Protein AF-A0A0K8U3N9-F1 (afdb_monomer)

Foldseek 3Di:
DPCVVVVVVVVVVVVVVVVVPPPPLPPQDWQLADLLLPDSHDTDDSVNSVVVVVVLVVCCPVPVPLNVLVVLLSVLLVLLVVLVLVLQCVVVVHDRCVVVDRPPPVVVVRVLVVVFSLSVLSVDPDSSSSSVNSSVRSNVSSVCSNVVPPD

Organism: Bactrocera latifrons (NCBI:txid174628)

Solvent-accessible surface area (backbone atoms only — not comparable to full-atom values): 8592 Å² total; per-residue (Å²): 132,80,60,66,65,57,55,51,50,52,49,52,52,49,52,48,53,62,62,62,52,71,73,72,79,70,72,70,73,61,49,41,53,26,98,77,29,82,45,70,83,44,57,56,52,69,68,60,40,52,55,50,50,52,62,43,59,70,27,52,84,81,38,48,68,63,32,50,47,52,52,50,26,49,51,24,46,45,50,24,50,54,28,50,50,51,48,49,17,62,76,68,73,45,62,78,64,47,91,78,53,74,80,80,52,62,68,61,52,49,53,55,56,66,76,42,78,57,42,66,27,60,70,48,90,45,69,68,64,22,42,52,42,44,27,53,48,25,46,50,47,22,51,52,49,67,60,52,82,81,116

Nearest PDB structures (foldseek):
  6yxx-assembly1_EP  TM=3.790E-01  e=6.709E+00  Trypanosoma brucei brucei

Secondary structure (DSSP, 8-state):
--SHHHHHHHHHHHHHHHHHS-------SPP-S-TTSS-SSSPPPHHHHHHHHHHHHHTTTT-HHHHHHHHHHHHHHHHHHHHHHHHHHHHHTPPTT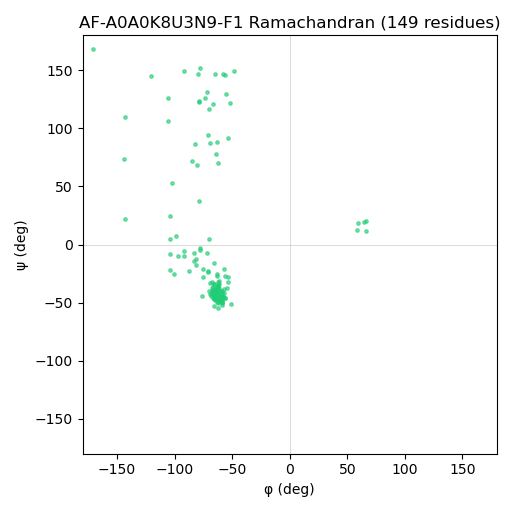GGG-----HHHHHHHHHHTT-HHHHT-SSHHHHHHHHHHHHHHHHHHHHTGGG-

pLDDT: mean 71.86, std 15.54, range [34.16, 94.38]

Mean predicted aligned error: 12.14 Å

Radius of gyration: 18.98 Å; Cα contacts (8 Å, |Δi|>4): 127; chains: 1; bounding box: 53×37×47 Å

Structure (mmCIF, N/CA/C/O backbone):
data_AF-A0A0K8U3N9-F1
#
_entry.id   AF-A0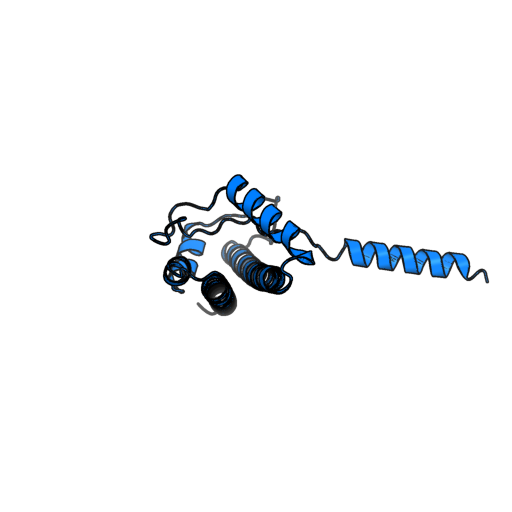A0K8U3N9-F1
#
loop_
_atom_site.group_PDB
_atom_site.id
_atom_site.type_symbol
_atom_site.label_atom_id
_atom_si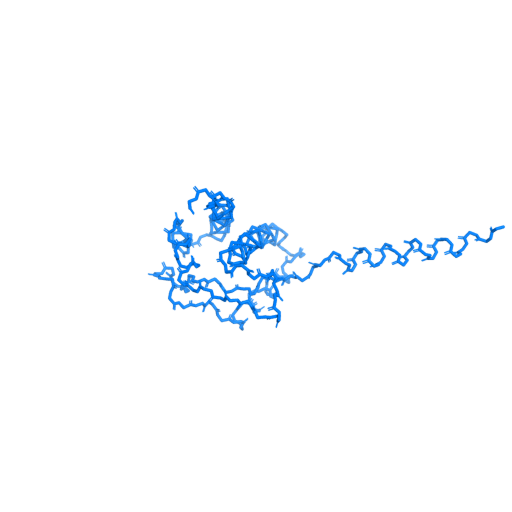te.label_alt_id
_atom_site.label_comp_id
_atom_site.label_asym_id
_atom_site.label_entity_id
_atom_site.label_seq_id
_atom_site.pdbx_PDB_ins_code
_atom_site.Cartn_x
_atom_site.Cartn_y
_atom_site.Cartn_z
_atom_site.occupancy
_atom_site.B_iso_or_equiv
_atom_site.auth_seq_id
_atom_site.auth_comp_id
_atom_site.auth_asym_id
_atom_site.auth_atom_id
_atom_site.pdbx_PDB_model_num
ATOM 1 N N . MET A 1 1 ? 38.014 -21.773 30.095 1.00 53.53 1 MET A N 1
ATOM 2 C CA . MET A 1 1 ? 36.655 -21.364 29.674 1.00 53.53 1 MET A CA 1
ATOM 3 C C . MET A 1 1 ? 36.577 -21.521 28.165 1.00 53.53 1 MET A C 1
ATOM 5 O O . MET A 1 1 ? 37.288 -20.810 27.467 1.00 53.53 1 MET A O 1
ATOM 9 N N . ASN A 1 2 ? 35.818 -22.497 27.661 1.00 45.53 2 ASN A N 1
ATOM 10 C CA . ASN A 1 2 ? 35.686 -22.699 26.217 1.00 45.53 2 ASN A CA 1
ATOM 11 C C . ASN A 1 2 ? 34.876 -21.537 25.633 1.00 45.53 2 ASN A C 1
ATOM 13 O O . ASN A 1 2 ? 33.722 -21.345 25.997 1.00 45.53 2 ASN A O 1
ATOM 17 N N . ILE A 1 3 ? 35.501 -20.748 24.758 1.00 63.31 3 ILE A N 1
ATOM 18 C CA . ILE A 1 3 ? 34.895 -19.577 24.095 1.00 63.31 3 ILE A CA 1
ATOM 19 C C . ILE A 1 3 ? 33.923 -20.015 22.981 1.00 63.31 3 ILE A C 1
ATOM 21 O O . ILE A 1 3 ? 33.001 -19.289 22.622 1.00 63.31 3 ILE A O 1
ATOM 25 N N . PHE A 1 4 ? 34.077 -21.248 22.492 1.00 61.84 4 PHE A N 1
ATOM 26 C CA . PHE A 1 4 ? 33.243 -21.869 21.462 1.00 61.84 4 PHE A CA 1
ATOM 27 C C . PHE A 1 4 ? 31.724 -21.813 21.716 1.00 61.84 4 PHE A C 1
ATOM 29 O O . PHE A 1 4 ? 31.012 -21.346 20.828 1.00 61.84 4 PHE A O 1
ATOM 36 N N . PRO A 1 5 ? 31.191 -22.217 22.890 1.00 70.69 5 PRO A N 1
ATOM 37 C CA . PRO A 1 5 ? 29.758 -22.117 23.164 1.00 70.69 5 PRO A CA 1
ATOM 38 C C . PRO A 1 5 ? 29.248 -20.673 23.131 1.00 70.69 5 PRO A C 1
ATOM 40 O O . PRO A 1 5 ? 28.141 -20.436 22.665 1.00 70.69 5 PRO A O 1
ATOM 43 N N . VAL A 1 6 ? 30.057 -19.695 23.552 1.00 69.06 6 VAL A N 1
ATOM 44 C CA . VAL A 1 6 ? 29.658 -18.277 23.568 1.00 69.06 6 VAL A CA 1
ATOM 45 C C . VAL A 1 6 ? 29.531 -17.728 22.147 1.00 69.06 6 VAL A C 1
ATOM 47 O O . VAL A 1 6 ? 28.556 -17.052 21.832 1.00 69.06 6 VAL A O 1
ATOM 50 N N . VAL A 1 7 ? 30.472 -18.067 21.263 1.00 71.00 7 VAL A N 1
ATOM 51 C CA . VAL A 1 7 ? 30.417 -17.667 19.847 1.00 71.00 7 VAL A CA 1
ATOM 52 C C . VAL A 1 7 ? 29.228 -18.316 19.137 1.00 71.00 7 VAL A C 1
ATOM 54 O O . VAL A 1 7 ? 28.555 -17.657 18.347 1.00 71.00 7 VAL A O 1
ATOM 57 N N . LEU A 1 8 ? 28.924 -19.577 19.456 1.00 68.56 8 LEU A N 1
ATOM 58 C CA . LEU A 1 8 ? 27.793 -20.297 18.870 1.00 68.56 8 LEU A CA 1
ATOM 59 C C . LEU A 1 8 ? 26.451 -19.696 19.313 1.00 68.56 8 LEU A C 1
ATOM 61 O O . LEU A 1 8 ? 25.566 -19.501 18.485 1.00 68.56 8 LEU A O 1
ATOM 65 N N . ILE A 1 9 ? 26.330 -19.313 20.589 1.00 71.56 9 ILE A N 1
ATOM 66 C CA . ILE A 1 9 ? 25.152 -18.607 21.113 1.00 71.56 9 ILE A CA 1
ATOM 67 C C . ILE A 1 9 ? 25.002 -17.237 20.445 1.00 71.56 9 ILE A C 1
ATOM 69 O O . ILE A 1 9 ? 23.906 -16.894 20.018 1.00 71.56 9 ILE A O 1
ATOM 73 N N . LEU A 1 10 ? 26.084 -16.469 20.278 1.00 67.00 10 LEU A N 1
ATOM 74 C CA . LEU A 1 10 ? 26.032 -15.173 19.589 1.00 67.00 10 LEU A CA 1
ATOM 75 C C . LEU A 1 10 ? 25.611 -15.308 18.118 1.00 67.00 10 LEU A C 1
ATOM 77 O O . LEU A 1 10 ? 24.882 -14.454 17.613 1.00 67.00 10 LEU A O 1
ATOM 81 N N . PHE A 1 11 ? 26.018 -16.387 17.442 1.00 63.62 11 PHE A N 1
ATOM 82 C CA . PHE A 1 11 ? 25.566 -16.698 16.086 1.00 63.62 11 PHE A CA 1
ATOM 83 C C . PHE A 1 11 ? 24.089 -17.085 16.042 1.00 63.62 11 PHE A C 1
ATOM 85 O O . PHE A 1 11 ? 23.372 -16.574 15.190 1.00 63.62 11 PHE A O 1
ATOM 92 N N . VAL A 1 12 ? 23.614 -17.922 16.968 1.00 65.88 12 VAL A N 1
ATOM 93 C CA . VAL A 1 12 ? 22.193 -18.298 17.063 1.00 65.88 12 VAL A CA 1
ATOM 94 C C . VAL A 1 12 ? 21.328 -17.081 17.390 1.00 65.88 12 VAL A C 1
ATOM 96 O O . VAL A 1 12 ? 20.294 -16.893 16.762 1.00 65.88 12 VAL A O 1
ATOM 99 N N . VAL A 1 13 ? 21.770 -16.206 18.296 1.00 62.59 13 VAL A N 1
ATOM 100 C CA . VAL A 1 13 ? 21.059 -14.965 18.639 1.00 62.59 13 VAL A CA 1
ATOM 101 C C . VAL A 1 13 ? 21.055 -13.989 17.465 1.00 62.59 13 VAL A C 1
ATOM 103 O O . VAL A 1 13 ? 20.015 -13.408 17.184 1.00 62.59 13 VAL A O 1
ATOM 106 N N . ARG A 1 14 ? 22.161 -13.839 16.718 1.00 53.84 14 ARG A N 1
ATOM 107 C CA . ARG A 1 14 ? 22.157 -13.041 15.480 1.00 53.84 14 ARG A CA 1
ATOM 108 C C . ARG A 1 14 ? 21.295 -13.660 14.385 1.00 53.84 14 ARG A C 1
ATOM 110 O O . ARG A 1 14 ? 20.616 -12.922 13.690 1.00 53.84 14 ARG A O 1
ATOM 117 N N . PHE A 1 15 ? 21.299 -14.980 14.226 1.00 52.78 15 PHE A N 1
ATOM 118 C CA . PHE A 1 15 ? 20.485 -15.676 13.228 1.00 52.78 15 PHE A CA 1
ATOM 119 C C . PHE A 1 15 ? 18.991 -15.567 13.558 1.00 52.78 15 PHE A C 1
ATOM 121 O O . PHE A 1 15 ? 18.188 -15.291 12.675 1.00 52.78 15 PHE A O 1
ATOM 128 N N . LEU A 1 16 ? 18.631 -15.677 14.840 1.00 50.47 16 LEU A N 1
ATOM 129 C CA . LEU A 1 16 ? 17.282 -15.413 15.335 1.00 50.47 16 LEU A CA 1
ATOM 130 C C . LEU A 1 16 ? 16.911 -13.934 15.225 1.00 50.47 16 LEU A C 1
ATOM 132 O O . LEU A 1 16 ? 15.779 -13.663 14.870 1.00 50.47 16 LEU A O 1
ATOM 136 N N . ALA A 1 17 ? 17.830 -12.991 15.453 1.00 49.09 17 ALA A N 1
ATOM 137 C CA . ALA A 1 17 ? 17.573 -11.558 15.275 1.00 49.09 17 ALA A CA 1
ATOM 138 C C . ALA A 1 17 ? 17.392 -11.167 13.795 1.00 49.09 17 ALA A C 1
ATOM 140 O O . ALA A 1 17 ? 16.602 -10.286 13.479 1.00 49.09 17 ALA A O 1
ATOM 141 N N . VAL A 1 18 ? 18.100 -11.843 12.882 1.00 45.91 18 VAL A N 1
ATOM 142 C CA . VAL A 1 18 ? 17.956 -11.670 11.426 1.00 45.91 18 VAL A CA 1
ATOM 143 C C . VAL A 1 18 ? 16.681 -12.348 10.899 1.00 45.91 18 VAL A C 1
ATOM 145 O O . VAL A 1 18 ? 16.126 -11.886 9.910 1.00 45.91 18 VAL A O 1
ATOM 148 N N . LEU A 1 19 ? 16.189 -13.406 11.558 1.00 40.66 19 LEU A N 1
ATOM 149 C CA . LEU A 1 19 ? 14.902 -14.052 11.252 1.00 40.66 19 LEU A CA 1
ATOM 150 C C . LEU A 1 19 ? 13.701 -13.430 11.987 1.00 40.66 19 LEU A C 1
ATOM 152 O O . LEU A 1 19 ? 12.572 -13.600 11.537 1.00 40.66 19 LEU A O 1
ATOM 156 N N . SER A 1 20 ? 13.923 -12.750 13.116 1.00 39.19 20 SER A N 1
ATOM 157 C CA . SER A 1 20 ? 12.890 -12.020 13.861 1.00 39.19 20 SER A CA 1
ATOM 158 C C . SER A 1 20 ? 12.643 -10.634 13.296 1.00 39.19 20 SER A C 1
ATOM 160 O O . SER A 1 20 ? 11.662 -9.999 13.676 1.00 39.19 20 SER A O 1
ATOM 162 N N . ASP A 1 21 ? 13.544 -10.141 12.442 1.00 37.91 21 ASP A N 1
ATOM 163 C CA . ASP A 1 21 ? 13.214 -9.015 11.591 1.00 37.91 21 ASP A CA 1
ATOM 164 C C . ASP A 1 21 ? 12.227 -9.550 10.568 1.00 37.91 21 ASP A C 1
ATOM 166 O O . ASP A 1 21 ? 12.577 -10.225 9.594 1.00 37.91 21 ASP A O 1
ATOM 170 N N . ASP A 1 22 ? 10.966 -9.364 10.930 1.00 41.66 22 ASP A N 1
ATOM 171 C CA . ASP A 1 22 ? 9.803 -9.846 10.240 1.00 41.66 22 ASP A CA 1
ATOM 172 C C . ASP A 1 22 ? 9.733 -9.186 8.858 1.00 41.66 22 ASP A C 1
ATOM 174 O O . ASP A 1 22 ? 8.999 -8.233 8.591 1.00 41.66 22 ASP A O 1
ATOM 178 N N . THR A 1 23 ? 10.557 -9.716 7.961 1.00 40.47 23 THR A N 1
ATOM 179 C CA . THR A 1 23 ? 10.506 -9.548 6.517 1.00 40.47 23 THR A CA 1
ATOM 180 C C . THR A 1 23 ? 9.429 -10.463 5.957 1.00 40.47 23 THR A C 1
ATOM 182 O O . THR A 1 23 ? 9.536 -10.975 4.841 1.00 40.47 23 THR A O 1
ATOM 185 N N . ARG A 1 24 ? 8.313 -10.618 6.679 1.00 34.84 24 ARG A N 1
ATOM 186 C CA . ARG A 1 24 ? 7.026 -10.673 6.011 1.00 34.84 24 ARG A CA 1
ATOM 187 C C . ARG A 1 24 ? 6.956 -9.417 5.138 1.00 34.84 24 ARG A C 1
ATOM 189 O O . ARG A 1 24 ? 6.583 -8.328 5.569 1.00 34.84 24 ARG A O 1
ATOM 196 N N . LEU A 1 25 ? 7.395 -9.578 3.889 1.00 34.16 25 LEU A N 1
ATOM 197 C CA . LEU A 1 25 ? 7.068 -8.725 2.758 1.00 34.16 25 LEU A CA 1
ATOM 198 C C . LEU A 1 25 ? 5.551 -8.836 2.576 1.00 34.16 25 LEU A C 1
ATOM 200 O O . LEU A 1 25 ? 5.053 -9.474 1.655 1.00 34.16 25 LEU A O 1
ATOM 204 N N . TYR A 1 26 ? 4.804 -8.270 3.519 1.00 39.38 26 TYR A N 1
ATOM 205 C CA . TYR A 1 26 ? 3.370 -8.092 3.436 1.00 39.38 26 TYR A CA 1
ATOM 206 C C . TYR A 1 26 ? 3.103 -6.872 2.585 1.00 39.38 26 TYR A C 1
ATOM 208 O O . TYR A 1 26 ? 2.643 -5.837 3.045 1.00 39.38 26 TYR A O 1
ATOM 216 N N . THR A 1 27 ? 3.412 -7.011 1.305 1.00 39.97 27 THR A N 1
ATOM 217 C CA . THR A 1 27 ? 2.908 -6.115 0.272 1.00 39.97 27 THR A CA 1
ATOM 218 C C . THR A 1 27 ? 1.781 -6.840 -0.452 1.00 39.97 27 THR A C 1
ATOM 220 O O . THR A 1 27 ? 1.838 -7.049 -1.659 1.00 39.97 27 THR A O 1
ATOM 223 N N . CYS A 1 28 ? 0.805 -7.344 0.303 1.00 42.22 28 CYS A N 1
ATOM 224 C CA . CYS A 1 28 ? -0.384 -8.001 -0.239 1.00 42.22 28 CYS A CA 1
ATOM 225 C C . CYS A 1 28 ? -1.640 -7.677 0.586 1.00 42.22 28 CYS A C 1
ATOM 227 O O . CYS A 1 28 ? -2.589 -8.452 0.535 1.00 42.22 28 CYS A O 1
ATOM 229 N N . ASP A 1 29 ? -1.662 -6.574 1.347 1.00 46.19 29 ASP A N 1
ATOM 230 C CA . ASP A 1 29 ? -2.961 -5.999 1.705 1.00 46.19 29 ASP A CA 1
ATOM 231 C C . ASP A 1 29 ? -3.470 -5.189 0.510 1.00 46.19 29 ASP A C 1
ATOM 233 O O . ASP A 1 29 ? -2.697 -4.676 -0.310 1.00 46.19 29 ASP A O 1
ATOM 237 N N . PHE A 1 30 ? -4.780 -5.177 0.347 1.00 52.69 30 PHE A N 1
ATOM 238 C CA . PHE A 1 30 ? -5.396 -4.781 -0.895 1.00 52.69 30 PHE A CA 1
ATOM 239 C C . PHE A 1 30 ? -5.439 -3.273 -1.040 1.00 52.69 30 PHE A C 1
ATOM 241 O O . PHE A 1 30 ? -6.054 -2.568 -0.238 1.00 52.69 30 PHE A O 1
ATOM 248 N N . ASP A 1 31 ? -4.851 -2.772 -2.122 1.00 58.00 31 ASP A N 1
ATOM 249 C CA . ASP A 1 31 ? -5.094 -1.393 -2.482 1.00 58.00 31 ASP A CA 1
ATOM 250 C C . ASP A 1 31 ? -6.558 -1.226 -2.891 1.00 58.00 31 ASP A C 1
ATOM 252 O O . ASP A 1 31 ? -7.019 -1.890 -3.820 1.00 58.00 31 ASP A O 1
ATOM 256 N N . LEU A 1 32 ? -7.295 -0.363 -2.188 1.00 59.59 32 LEU A N 1
ATOM 257 C CA . LEU A 1 32 ? -8.713 -0.125 -2.462 1.00 59.59 32 LEU A CA 1
ATOM 258 C C . LEU A 1 32 ? -8.939 0.655 -3.760 1.00 59.59 32 LEU A C 1
ATOM 260 O O . LEU A 1 32 ? -10.085 0.805 -4.175 1.00 59.59 32 LEU A O 1
ATOM 264 N N . VAL A 1 33 ? -7.884 1.149 -4.411 1.00 58.12 33 VAL A N 1
ATOM 265 C CA . VAL A 1 33 ? -7.995 1.843 -5.694 1.00 58.12 33 VAL A CA 1
ATOM 266 C C . VAL A 1 33 ? -8.164 0.832 -6.829 1.00 58.12 33 VAL A C 1
ATOM 268 O O . VAL A 1 33 ? -7.330 -0.045 -7.042 1.00 58.12 33 VAL A O 1
ATOM 271 N N . SER A 1 34 ? -9.246 0.996 -7.591 1.00 58.78 34 SER A N 1
ATOM 272 C CA . SER A 1 34 ? -9.471 0.301 -8.865 1.00 58.78 34 SER A CA 1
ATOM 273 C C . SER A 1 34 ? -8.247 0.372 -9.782 1.00 58.78 34 SER A C 1
ATOM 275 O O . SER A 1 34 ? -7.514 1.361 -9.806 1.00 58.78 34 SER A O 1
ATOM 277 N N . THR A 1 35 ? -8.056 -0.660 -10.602 1.00 56.62 35 THR A N 1
ATOM 278 C CA . THR A 1 35 ? -6.927 -0.762 -11.543 1.00 56.62 35 THR A CA 1
ATOM 279 C C . THR A 1 35 ? -6.828 0.403 -12.532 1.00 56.62 35 THR A C 1
ATOM 281 O O . THR A 1 35 ? -5.752 0.636 -13.077 1.00 56.62 35 THR A O 1
ATOM 284 N N . ASP A 1 36 ? -7.917 1.140 -12.763 1.00 59.03 36 ASP A N 1
ATOM 285 C CA . ASP A 1 36 ? -7.979 2.309 -13.641 1.00 59.03 36 ASP A CA 1
ATOM 286 C C . ASP A 1 36 ? -8.013 3.656 -12.893 1.00 59.03 36 ASP A C 1
ATOM 288 O O . ASP A 1 36 ? -8.150 4.708 -13.524 1.00 59.03 36 ASP A O 1
ATOM 292 N N . GLY A 1 37 ? -7.885 3.646 -11.562 1.00 59.28 37 GLY A N 1
ATOM 293 C CA . GLY A 1 37 ? -7.847 4.851 -10.735 1.00 59.28 37 GLY A CA 1
ATOM 294 C C . GLY A 1 37 ? -9.156 5.643 -10.708 1.00 59.28 37 GLY A C 1
ATOM 295 O O . GLY A 1 37 ? -9.128 6.838 -10.410 1.00 59.28 37 GLY A O 1
ATOM 296 N N . LYS A 1 38 ? -10.299 5.030 -11.056 1.00 63.22 38 LYS A N 1
ATOM 297 C CA . LYS A 1 38 ? -11.599 5.724 -11.140 1.00 63.22 38 LYS A CA 1
ATOM 298 C C . LYS A 1 38 ? -12.485 5.579 -9.905 1.00 63.22 38 LYS A C 1
ATOM 300 O O . LYS A 1 38 ? -13.493 6.272 -9.801 1.00 63.22 38 LYS A O 1
ATOM 305 N N . GLY A 1 39 ? -12.127 4.714 -8.964 1.00 61.25 39 GLY A N 1
ATOM 306 C CA . GLY A 1 39 ? -12.907 4.499 -7.748 1.00 61.25 39 GLY A CA 1
ATOM 307 C C . GLY A 1 39 ? -12.214 3.627 -6.708 1.00 61.25 39 GLY A C 1
ATOM 308 O O . GLY A 1 39 ? -11.206 2.981 -6.994 1.00 61.25 39 GLY A O 1
ATOM 309 N N . TYR A 1 40 ? -12.791 3.613 -5.505 1.00 65.38 40 TYR A N 1
ATOM 310 C CA . TYR A 1 40 ? -12.273 2.917 -4.320 1.00 65.38 40 TYR A CA 1
ATOM 311 C C . TYR A 1 40 ? -13.030 1.607 -4.003 1.00 65.38 40 TYR A C 1
ATOM 313 O O . TYR A 1 40 ? -13.177 1.215 -2.844 1.00 65.38 40 TYR A O 1
ATOM 321 N N . SER A 1 41 ? -13.654 1.006 -5.021 1.00 54.56 41 SER A N 1
ATOM 322 C CA . SER A 1 41 ? -14.737 0.027 -4.852 1.00 54.56 41 SER A CA 1
ATOM 323 C C . SER A 1 41 ? -14.337 -1.431 -5.077 1.00 54.56 41 SER A C 1
ATOM 325 O O . SER A 1 41 ? -15.150 -2.306 -4.795 1.00 54.56 41 SER A O 1
ATOM 327 N N . SER A 1 42 ? -13.117 -1.703 -5.558 1.00 58.03 42 SER A N 1
ATOM 328 C CA . SER A 1 42 ? -12.658 -3.069 -5.835 1.00 58.03 42 SER A CA 1
ATOM 329 C C . SER A 1 42 ? -11.174 -3.229 -5.496 1.00 58.03 42 SER A C 1
ATOM 331 O O . SER A 1 42 ? -10.347 -2.678 -6.226 1.00 58.03 42 SER A O 1
ATOM 333 N N . PRO A 1 43 ? -10.828 -3.971 -4.429 1.00 62.69 43 PRO A N 1
ATOM 334 C CA . PRO A 1 43 ? -9.440 -4.265 -4.098 1.00 62.69 43 PRO A CA 1
ATOM 335 C C . PRO A 1 43 ? -8.711 -4.976 -5.249 1.00 62.69 43 PRO A C 1
ATOM 337 O O . PRO A 1 43 ? -9.309 -5.784 -5.966 1.00 62.69 43 PRO A O 1
ATOM 340 N N . LEU A 1 44 ? -7.411 -4.710 -5.414 1.00 64.69 44 LEU A N 1
ATOM 341 C CA . LEU A 1 44 ? -6.547 -5.507 -6.300 1.00 64.69 44 LEU A CA 1
ATOM 342 C C . LEU A 1 44 ? -6.587 -6.991 -5.895 1.00 64.69 44 LEU A C 1
ATOM 344 O O . LEU A 1 44 ? -6.692 -7.300 -4.720 1.00 64.69 44 LEU A O 1
ATOM 348 N N . THR A 1 45 ? -6.504 -7.941 -6.828 1.00 63.28 45 THR A N 1
ATOM 349 C CA . THR A 1 45 ? -6.568 -9.369 -6.455 1.00 63.28 45 THR A CA 1
ATOM 350 C C . THR A 1 45 ? -5.231 -9.871 -5.884 1.00 63.28 45 THR A C 1
ATOM 352 O O . THR A 1 45 ? -4.174 -9.384 -6.301 1.00 63.28 45 THR A O 1
ATOM 355 N N . PRO A 1 46 ? -5.223 -10.889 -4.994 1.00 62.84 46 PRO A N 1
ATOM 356 C CA . PRO A 1 46 ? -3.977 -11.466 -4.474 1.00 62.84 46 PRO A CA 1
ATOM 357 C C . PRO A 1 46 ? -3.049 -11.980 -5.578 1.00 62.84 46 PRO A C 1
ATOM 359 O O . PRO A 1 46 ? -1.835 -11.818 -5.509 1.00 62.84 46 PRO A O 1
ATOM 362 N N . GLU A 1 47 ? -3.627 -12.582 -6.619 1.00 65.38 47 GLU A N 1
ATOM 363 C CA . GLU A 1 47 ? -2.896 -13.121 -7.768 1.00 65.38 47 GLU A CA 1
ATOM 364 C C . GLU A 1 47 ? -2.172 -12.020 -8.552 1.00 65.38 47 GLU A C 1
ATOM 366 O O . GLU A 1 47 ? -0.992 -12.156 -8.896 1.00 65.38 47 GLU A O 1
ATOM 371 N N . PHE A 1 48 ? -2.857 -10.897 -8.791 1.00 67.56 48 PHE A N 1
ATOM 372 C CA . PHE A 1 48 ? -2.260 -9.742 -9.448 1.00 67.56 48 PHE A CA 1
ATOM 373 C C . PHE A 1 48 ? -1.096 -9.184 -8.623 1.00 67.56 48 PHE A C 1
ATOM 375 O O . PHE A 1 48 ? -0.015 -8.946 -9.167 1.00 67.56 48 PHE A O 1
ATOM 382 N N . LEU A 1 49 ? -1.298 -9.025 -7.310 1.00 65.56 49 LEU A N 1
ATOM 383 C CA . LEU A 1 49 ? -0.273 -8.534 -6.389 1.00 65.56 49 LEU A CA 1
ATOM 384 C C . LEU A 1 49 ? 0.943 -9.468 -6.362 1.00 65.56 49 LEU A C 1
ATOM 386 O O . LEU A 1 49 ? 2.060 -9.012 -6.588 1.00 65.56 49 LEU A O 1
ATOM 390 N N . SER A 1 50 ? 0.731 -10.778 -6.210 1.00 67.00 50 SER A N 1
ATOM 391 C CA . SER A 1 50 ? 1.799 -11.786 -6.212 1.00 67.00 50 SER A CA 1
ATOM 392 C C . SER A 1 50 ? 2.638 -11.740 -7.494 1.00 67.00 50 SER A C 1
ATOM 394 O O . SER A 1 50 ? 3.869 -11.681 -7.436 1.00 67.00 50 SER A O 1
ATOM 396 N N . THR A 1 51 ? 1.977 -11.665 -8.653 1.00 72.50 51 THR A N 1
ATOM 397 C CA . THR A 1 51 ? 2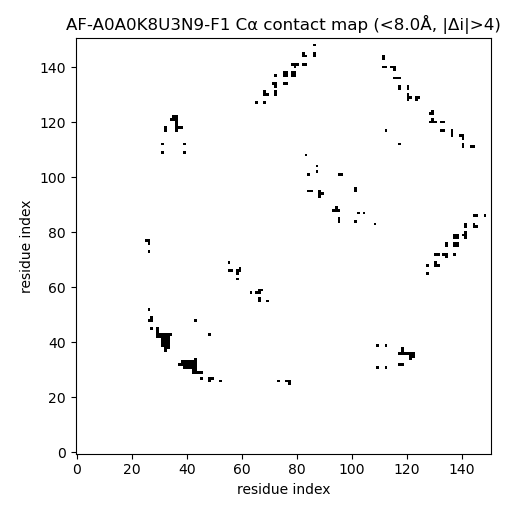.648 -11.583 -9.958 1.00 72.50 51 THR A CA 1
ATOM 398 C C . THR A 1 51 ? 3.489 -10.313 -10.082 1.00 72.50 51 THR A C 1
ATOM 400 O O . THR A 1 51 ? 4.628 -10.352 -10.555 1.00 72.50 51 THR A O 1
ATOM 403 N N . LYS A 1 52 ? 2.956 -9.166 -9.641 1.00 73.88 52 LYS A N 1
ATOM 404 C CA . LYS A 1 52 ? 3.691 -7.896 -9.657 1.00 73.88 52 LYS A CA 1
ATOM 405 C C . LYS A 1 52 ? 4.888 -7.926 -8.711 1.00 73.88 52 LYS A C 1
ATOM 407 O O . LYS A 1 52 ? 5.977 -7.535 -9.128 1.00 73.88 52 LYS A O 1
ATOM 412 N N . CYS A 1 53 ? 4.716 -8.429 -7.492 1.00 72.69 53 CYS A N 1
ATOM 413 C CA . CYS A 1 53 ? 5.788 -8.554 -6.507 1.00 72.69 53 CYS A CA 1
ATOM 414 C C . CYS A 1 53 ? 6.936 -9.430 -7.022 1.00 72.69 53 CYS A C 1
ATOM 416 O O . CYS A 1 53 ? 8.093 -9.015 -6.942 1.00 72.69 53 CYS A O 1
ATOM 418 N N . ALA A 1 54 ? 6.632 -10.592 -7.611 1.00 75.38 54 ALA A N 1
ATOM 419 C CA . ALA A 1 54 ? 7.642 -11.470 -8.202 1.00 75.38 54 ALA A CA 1
ATOM 420 C C . ALA A 1 54 ? 8.435 -10.753 -9.309 1.00 75.38 54 ALA A C 1
ATOM 422 O O . ALA A 1 54 ? 9.663 -10.685 -9.258 1.00 75.38 54 ALA A O 1
ATOM 423 N N . ALA A 1 55 ? 7.730 -10.105 -10.243 1.00 75.69 55 ALA A N 1
ATOM 424 C CA . ALA A 1 55 ? 8.355 -9.371 -11.343 1.00 75.69 55 ALA A CA 1
ATOM 425 C C . ALA A 1 55 ? 9.256 -8.210 -10.877 1.00 75.69 55 ALA A C 1
ATOM 427 O O . ALA A 1 55 ? 10.229 -7.868 -11.550 1.00 75.69 55 ALA A O 1
ATOM 428 N N . ILE A 1 56 ? 8.937 -7.577 -9.745 1.00 78.19 56 ILE A N 1
ATOM 429 C CA . ILE A 1 56 ? 9.761 -6.519 -9.145 1.00 78.19 56 ILE A CA 1
ATOM 430 C C . ILE A 1 56 ? 10.984 -7.118 -8.450 1.00 78.19 56 ILE A C 1
ATOM 432 O O . ILE A 1 56 ? 12.094 -6.614 -8.620 1.00 78.19 56 ILE A O 1
ATOM 436 N N . TYR A 1 57 ? 10.802 -8.195 -7.687 1.00 74.56 57 TYR A N 1
ATOM 437 C CA . TYR A 1 57 ? 11.885 -8.856 -6.963 1.00 74.56 57 TYR A CA 1
ATOM 438 C C . TYR A 1 57 ? 12.969 -9.393 -7.904 1.00 74.56 57 TYR A C 1
ATOM 440 O O . TYR A 1 57 ? 14.165 -9.284 -7.613 1.00 74.56 57 TYR A O 1
ATOM 448 N N . ASP A 1 58 ? 12.583 -9.909 -9.069 1.00 78.38 58 ASP A N 1
ATOM 449 C CA . ASP A 1 58 ? 13.528 -10.379 -10.086 1.00 78.38 58 ASP A CA 1
ATOM 450 C C . ASP A 1 58 ? 14.419 -9.255 -10.631 1.00 78.38 58 ASP A C 1
ATOM 452 O O . ASP A 1 58 ? 15.580 -9.487 -10.973 1.00 78.38 58 ASP A O 1
ATOM 456 N N . LYS A 1 59 ? 13.939 -8.007 -10.606 1.00 76.38 59 LYS A N 1
ATOM 457 C CA . LYS A 1 59 ? 14.699 -6.831 -11.049 1.00 76.38 59 LYS A CA 1
ATOM 458 C C . LYS A 1 59 ? 15.733 -6.332 -10.040 1.00 76.38 59 LYS A C 1
ATOM 460 O O . LYS A 1 59 ? 16.512 -5.446 -10.383 1.00 76.38 59 LYS A O 1
ATOM 465 N N . ARG A 1 60 ? 15.814 -6.898 -8.828 1.00 86.94 60 ARG A N 1
ATOM 466 C CA . ARG A 1 60 ? 16.704 -6.412 -7.748 1.00 86.94 60 ARG A CA 1
ATOM 467 C C . ARG A 1 60 ? 18.181 -6.273 -8.140 1.00 86.94 60 ARG A C 1
ATOM 469 O O . ARG A 1 60 ? 18.883 -5.433 -7.581 1.00 86.94 60 ARG A O 1
ATOM 476 N N . PHE A 1 61 ? 18.646 -7.079 -9.096 1.00 82.94 61 PHE A N 1
ATOM 477 C CA . PHE A 1 61 ? 20.031 -7.055 -9.577 1.00 82.94 61 PHE A CA 1
ATOM 478 C C . PHE A 1 61 ? 20.210 -6.383 -10.942 1.00 82.94 61 PHE A C 1
ATOM 480 O O . PHE A 1 61 ? 21.311 -5.934 -11.245 1.00 82.94 61 PHE A O 1
ATOM 487 N N . THR A 1 62 ? 19.156 -6.298 -11.758 1.00 89.75 62 THR A N 1
ATOM 488 C CA . THR A 1 62 ? 19.221 -5.768 -13.132 1.00 89.75 62 THR A CA 1
ATOM 489 C C . THR A 1 62 ? 18.729 -4.326 -13.241 1.00 89.75 62 THR A C 1
ATOM 491 O O . THR A 1 62 ? 19.146 -3.606 -14.138 1.00 89.75 62 THR A O 1
ATOM 494 N N . ASP A 1 63 ? 17.858 -3.895 -12.329 1.00 86.25 63 ASP A N 1
ATOM 495 C CA . ASP A 1 63 ? 17.319 -2.539 -12.240 1.00 86.25 63 ASP A CA 1
ATOM 496 C C . ASP A 1 63 ? 17.131 -2.153 -10.763 1.00 86.25 63 ASP A C 1
ATOM 498 O O . ASP A 1 63 ? 16.032 -2.113 -10.200 1.00 86.25 63 ASP A O 1
ATOM 502 N N . LYS A 1 64 ? 18.271 -1.901 -10.109 1.00 87.19 64 LYS A N 1
ATOM 503 C CA . LYS A 1 64 ? 18.341 -1.579 -8.679 1.00 87.19 64 LYS A CA 1
ATOM 504 C C . LYS A 1 64 ? 17.598 -0.286 -8.332 1.00 87.19 64 LYS A C 1
ATOM 506 O O . LYS A 1 64 ? 17.068 -0.173 -7.231 1.00 87.19 64 LYS A O 1
ATOM 511 N N . HIS A 1 65 ? 17.563 0.686 -9.245 1.00 88.19 65 HIS A N 1
ATOM 512 C CA . HIS A 1 65 ? 16.875 1.955 -9.012 1.00 88.19 65 HIS A CA 1
ATOM 513 C C . HIS A 1 65 ? 15.364 1.740 -8.892 1.00 88.19 65 HIS A C 1
ATOM 515 O O . HIS A 1 65 ? 14.774 2.098 -7.872 1.00 88.19 65 HIS A O 1
ATOM 521 N N . THR A 1 66 ? 14.762 1.071 -9.876 1.00 81.00 66 THR A N 1
ATOM 522 C CA . THR A 1 66 ? 13.339 0.723 -9.846 1.00 81.00 66 THR A CA 1
ATOM 523 C C . THR A 1 66 ? 12.988 -0.155 -8.653 1.00 81.00 66 THR A C 1
ATOM 525 O O . THR A 1 66 ? 11.994 0.097 -7.975 1.00 81.00 66 THR A O 1
ATOM 528 N N . TYR A 1 67 ? 13.814 -1.162 -8.363 1.00 83.06 67 TYR A N 1
ATOM 529 C CA . TYR A 1 67 ? 13.616 -2.024 -7.201 1.00 83.06 67 TYR A CA 1
ATOM 530 C C . TYR A 1 67 ? 13.599 -1.226 -5.888 1.00 83.06 67 TYR A C 1
ATOM 532 O O . TYR A 1 67 ? 12.697 -1.403 -5.072 1.00 83.06 67 TYR A O 1
ATOM 540 N N . ASN A 1 68 ? 14.536 -0.291 -5.707 1.00 86.06 68 ASN A N 1
ATOM 541 C CA . ASN A 1 68 ? 14.574 0.562 -4.521 1.00 86.06 68 ASN A CA 1
ATOM 542 C C . ASN A 1 68 ? 13.338 1.467 -4.405 1.00 86.06 68 ASN A C 1
ATOM 544 O O . ASN A 1 68 ? 12.853 1.665 -3.297 1.00 86.06 68 ASN A O 1
ATOM 548 N N . MET A 1 69 ? 12.802 1.988 -5.514 1.00 83.00 69 MET A N 1
ATOM 549 C CA . MET A 1 69 ? 11.562 2.777 -5.474 1.00 83.00 69 MET A CA 1
ATOM 550 C C . MET A 1 69 ? 10.366 1.948 -5.002 1.00 83.00 69 MET A C 1
ATOM 552 O O . MET A 1 69 ? 9.576 2.427 -4.196 1.00 83.00 69 MET A O 1
ATOM 556 N N . TYR A 1 70 ? 10.253 0.698 -5.455 1.00 83.38 70 TYR A N 1
ATOM 557 C CA . TYR A 1 70 ? 9.222 -0.210 -4.951 1.00 83.38 70 TYR A CA 1
ATOM 558 C C . TYR A 1 70 ? 9.426 -0.575 -3.482 1.00 83.38 70 TYR A C 1
ATOM 560 O O . TYR A 1 70 ? 8.449 -0.685 -2.752 1.00 83.38 70 TYR A O 1
ATOM 568 N N . LEU A 1 71 ? 10.671 -0.744 -3.027 1.00 83.12 71 LEU A N 1
ATOM 569 C CA . LEU A 1 71 ? 10.942 -0.964 -1.606 1.00 83.12 71 LEU A CA 1
ATOM 570 C C . LEU A 1 71 ? 10.520 0.231 -0.746 1.00 83.12 71 LEU A C 1
ATOM 572 O O . LEU A 1 71 ? 10.003 0.035 0.350 1.00 83.12 71 LEU A O 1
ATOM 576 N N . GLU A 1 72 ? 10.745 1.456 -1.215 1.00 86.44 72 GLU A N 1
ATOM 577 C CA . GLU A 1 72 ? 10.313 2.660 -0.501 1.00 86.44 72 GLU A CA 1
ATOM 578 C C . GLU A 1 72 ? 8.787 2.789 -0.459 1.00 86.44 72 GLU A C 1
ATOM 580 O O . GLU A 1 72 ? 8.233 3.074 0.603 1.00 86.44 72 GLU A O 1
ATOM 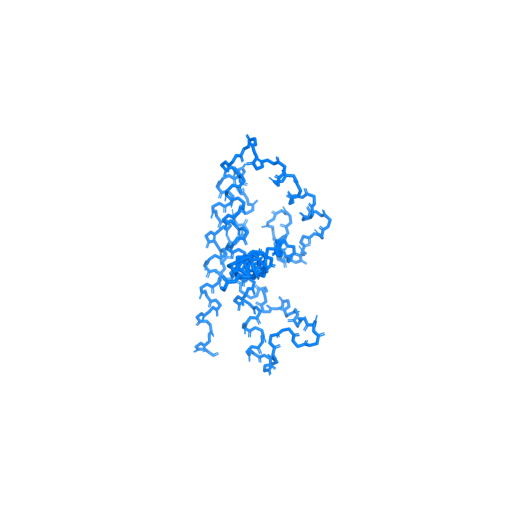585 N N . GLU A 1 73 ? 8.104 2.509 -1.571 1.00 86.25 73 GLU A N 1
ATOM 586 C CA . GLU A 1 73 ? 6.638 2.486 -1.615 1.00 86.25 73 GLU A CA 1
ATOM 587 C C . GLU A 1 73 ? 6.074 1.406 -0.679 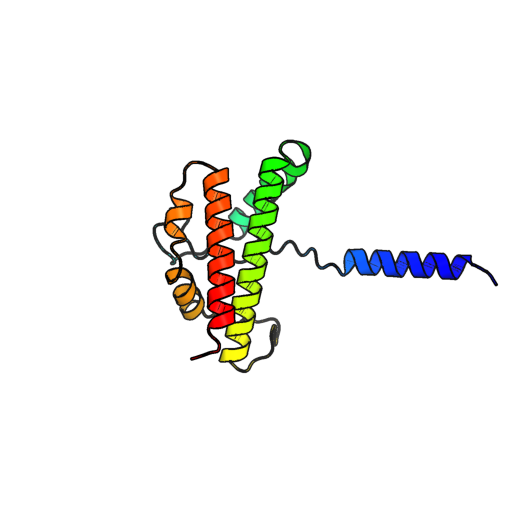1.00 86.25 73 GLU A C 1
ATOM 589 O O . GLU A 1 73 ? 5.216 1.705 0.149 1.00 86.25 73 GLU A O 1
ATOM 594 N N . ALA A 1 74 ? 6.643 0.197 -0.697 1.00 82.06 74 ALA A N 1
ATOM 595 C CA . ALA A 1 74 ? 6.253 -0.904 0.179 1.00 82.06 74 ALA A CA 1
ATOM 596 C C . ALA A 1 74 ? 6.397 -0.566 1.672 1.00 82.06 74 ALA A C 1
ATOM 598 O O . ALA A 1 74 ? 5.537 -0.922 2.480 1.00 82.06 74 ALA A O 1
ATOM 599 N N . LYS A 1 75 ? 7.473 0.135 2.058 1.00 82.75 75 LYS A N 1
ATOM 600 C CA . LYS A 1 75 ? 7.654 0.614 3.438 1.00 82.75 75 LYS A CA 1
ATOM 601 C C . LYS A 1 75 ? 6.582 1.632 3.816 1.00 82.75 75 LYS A C 1
ATOM 603 O O . LYS A 1 75 ? 5.976 1.495 4.873 1.00 82.75 75 LYS A O 1
ATOM 608 N N . ALA A 1 76 ? 6.317 2.608 2.948 1.00 85.88 76 ALA A N 1
ATOM 609 C CA . ALA A 1 76 ? 5.278 3.606 3.191 1.00 85.88 76 ALA A CA 1
ATOM 610 C C . ALA A 1 76 ? 3.883 2.965 3.272 1.00 85.88 76 ALA A C 1
ATOM 612 O O . ALA A 1 76 ? 3.060 3.355 4.100 1.00 85.88 76 ALA A O 1
ATOM 613 N N . PHE A 1 77 ? 3.615 1.945 2.455 1.00 83.88 77 PHE A N 1
ATOM 614 C CA . PHE A 1 77 ? 2.373 1.188 2.533 1.00 83.88 77 PHE A CA 1
ATOM 615 C C . PHE A 1 77 ? 2.253 0.422 3.855 1.00 83.88 77 PHE A C 1
ATOM 617 O O . PHE A 1 77 ? 1.204 0.487 4.489 1.00 83.88 77 PHE A O 1
ATOM 624 N N . LYS A 1 78 ? 3.330 -0.216 4.332 1.00 80.12 78 LYS A N 1
ATOM 625 C CA . LYS A 1 78 ? 3.362 -0.859 5.657 1.00 80.12 78 LYS A CA 1
ATOM 626 C C . LYS A 1 78 ? 3.066 0.132 6.785 1.00 80.12 78 LYS A C 1
ATOM 628 O O . LYS A 1 78 ? 2.279 -0.186 7.669 1.00 80.12 78 LYS A O 1
ATOM 633 N N . GLU A 1 79 ? 3.661 1.322 6.755 1.00 84.75 79 GLU A N 1
ATOM 634 C CA . GLU A 1 79 ? 3.387 2.377 7.743 1.00 84.75 79 GLU A CA 1
ATOM 635 C C . GLU A 1 79 ? 1.906 2.780 7.746 1.00 84.75 79 GLU A C 1
ATOM 637 O O . GLU A 1 79 ? 1.299 2.904 8.809 1.00 84.75 79 GLU A O 1
ATOM 642 N N . PHE A 1 80 ? 1.307 2.922 6.562 1.00 85.88 80 PHE A N 1
ATOM 643 C CA . PHE A 1 80 ? -0.126 3.165 6.413 1.00 85.88 80 PHE A CA 1
ATOM 644 C C . PHE A 1 80 ? -0.979 2.027 6.998 1.00 85.88 80 PHE A C 1
ATOM 646 O O . PHE A 1 80 ? -1.917 2.301 7.747 1.00 85.88 80 PHE A O 1
ATOM 653 N N . LEU A 1 81 ? -0.651 0.767 6.690 1.00 80.88 81 LEU A N 1
ATOM 654 C CA . LEU A 1 81 ? -1.375 -0.394 7.214 1.00 80.88 81 LEU A CA 1
ATOM 655 C C . LEU A 1 81 ? -1.311 -0.449 8.738 1.00 80.88 81 LEU A C 1
ATOM 657 O O . LEU A 1 81 ? -2.335 -0.566 9.399 1.00 80.88 81 LEU A O 1
ATOM 661 N N . MET A 1 82 ? -0.125 -0.262 9.311 1.00 81.12 82 MET A N 1
ATOM 662 C CA . MET A 1 82 ? 0.028 -0.218 10.762 1.00 81.12 82 MET A CA 1
ATOM 663 C C . MET A 1 82 ? -0.794 0.913 11.392 1.00 81.12 82 MET A C 1
ATOM 665 O O . MET A 1 82 ? -1.402 0.710 12.444 1.00 81.12 82 MET A O 1
ATOM 669 N N . ALA A 1 83 ? -0.836 2.091 10.760 1.00 85.56 83 ALA A N 1
ATOM 670 C CA . ALA A 1 83 ? -1.625 3.218 11.247 1.00 85.56 83 ALA A CA 1
ATOM 671 C C . ALA A 1 83 ? -3.127 2.890 11.255 1.00 85.56 83 ALA A C 1
ATOM 673 O O . ALA A 1 83 ? -3.792 3.104 12.271 1.00 85.56 83 ALA A O 1
ATOM 674 N N . ILE A 1 84 ? -3.655 2.334 10.157 1.00 82.75 84 ILE A N 1
ATOM 675 C CA . ILE A 1 84 ? -5.088 2.041 10.043 1.00 82.75 84 ILE A CA 1
ATOM 676 C C . ILE A 1 84 ? -5.526 0.891 10.941 1.00 82.75 84 ILE A C 1
ATOM 678 O O . ILE A 1 84 ? -6.547 0.993 11.609 1.00 82.75 84 ILE A O 1
ATOM 682 N N . GLU A 1 85 ? -4.710 -0.151 11.044 1.00 78.62 85 GLU A N 1
ATOM 683 C CA . GLU A 1 85 ? -4.948 -1.270 11.949 1.00 78.62 85 GLU A CA 1
ATOM 684 C C . GLU A 1 85 ? -4.951 -0.820 13.412 1.00 78.62 85 GLU A C 1
ATOM 686 O O . GLU A 1 85 ? -5.803 -1.231 14.201 1.00 78.62 85 GLU A O 1
ATOM 691 N N . SER A 1 86 ? -4.023 0.068 13.775 1.00 81.00 86 SER A N 1
ATOM 692 C CA . SER A 1 86 ? -3.970 0.635 15.122 1.00 81.00 86 SER A CA 1
ATOM 693 C C . SER A 1 86 ? -5.191 1.511 15.410 1.00 81.00 86 SER A C 1
ATOM 695 O O . SER A 1 86 ? -5.730 1.458 16.514 1.00 81.00 86 SER A O 1
ATOM 697 N N . TYR A 1 87 ? -5.650 2.292 14.430 1.00 84.12 87 TYR A N 1
ATOM 698 C CA . TYR A 1 87 ? -6.879 3.080 14.537 1.00 84.12 87 TYR A CA 1
ATOM 699 C C . TYR A 1 87 ? -8.119 2.188 14.707 1.00 84.12 87 TYR A C 1
ATOM 701 O O . TYR A 1 87 ? -8.897 2.391 15.639 1.00 84.12 87 TYR A O 1
ATOM 709 N N . GLU A 1 88 ? -8.280 1.163 13.864 1.00 79.25 88 GLU A N 1
ATOM 710 C CA . GLU A 1 88 ? -9.389 0.199 13.922 1.00 79.25 88 GLU A CA 1
ATOM 711 C C . GLU A 1 88 ? -9.420 -0.532 15.281 1.00 79.25 88 GLU A C 1
ATOM 713 O O . GLU A 1 88 ? -10.484 -0.677 15.896 1.00 79.25 88 GLU A O 1
ATOM 718 N N . ALA A 1 89 ? -8.255 -0.934 15.802 1.00 78.81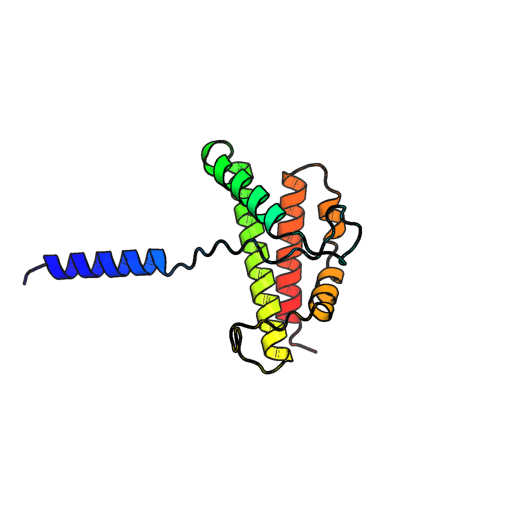 89 ALA A N 1
ATOM 719 C CA . ALA A 1 89 ? -8.116 -1.541 17.127 1.00 78.81 89 ALA A CA 1
ATOM 720 C C . ALA A 1 89 ? -8.553 -0.580 18.249 1.00 78.81 89 ALA A C 1
ATOM 722 O O . ALA A 1 89 ? -9.405 -0.933 19.067 1.00 78.81 89 ALA A O 1
ATOM 723 N N . ARG A 1 90 ? -8.051 0.666 18.249 1.00 81.31 90 ARG A N 1
ATOM 724 C CA . ARG A 1 90 ? -8.439 1.691 19.237 1.00 81.31 90 ARG A CA 1
ATOM 725 C C . ARG A 1 90 ? -9.938 1.981 19.204 1.00 81.31 90 ARG A C 1
ATOM 727 O O . ARG A 1 90 ? -10.583 1.966 20.248 1.00 81.31 90 ARG A O 1
ATOM 734 N N . LYS A 1 91 ? -10.500 2.196 18.012 1.00 81.62 91 LYS A N 1
ATOM 735 C CA . LYS A 1 91 ? -11.920 2.518 17.817 1.00 81.62 91 LYS A CA 1
ATOM 736 C C . LYS A 1 91 ? -12.844 1.385 18.256 1.00 81.62 91 LYS A C 1
ATOM 738 O O . LYS A 1 91 ? -13.894 1.635 18.841 1.00 81.62 91 LYS A O 1
ATOM 743 N N . SER A 1 92 ? -12.462 0.141 17.974 1.00 77.69 92 SER A N 1
ATOM 744 C CA . SER A 1 92 ? -13.252 -1.039 18.340 1.00 77.69 92 SER A CA 1
ATOM 745 C C . SER A 1 92 ? -13.057 -1.492 19.792 1.00 77.69 92 SER A C 1
ATOM 747 O O . SER A 1 92 ? -13.814 -2.343 20.261 1.00 77.69 92 SER A O 1
ATOM 749 N N . GLY A 1 93 ? -12.047 -0.965 20.495 1.00 78.06 93 GLY A N 1
ATOM 750 C CA . GLY A 1 93 ? -11.643 -1.424 21.826 1.00 78.06 93 GLY A CA 1
ATOM 751 C C . GLY A 1 93 ? -11.064 -2.845 21.841 1.00 78.06 93 GLY A C 1
ATOM 752 O O . GLY A 1 93 ? -10.922 -3.434 22.913 1.00 78.06 93 GLY A O 1
ATOM 753 N N . LYS A 1 94 ? -10.762 -3.418 20.668 1.00 72.75 94 LYS A N 1
ATOM 754 C CA . LYS A 1 94 ? -10.160 -4.747 20.523 1.00 72.75 94 LYS A CA 1
ATOM 755 C C . LYS A 1 94 ? -8.642 -4.629 20.469 1.00 72.75 94 LYS A C 1
ATOM 757 O O . LYS A 1 94 ? -8.098 -3.654 19.958 1.00 72.75 94 LYS A O 1
ATOM 762 N N . GLU A 1 95 ? -7.951 -5.654 20.951 1.00 67.75 95 GLU A N 1
ATOM 763 C CA . GLU A 1 95 ? -6.505 -5.753 20.766 1.00 67.75 95 GLU A CA 1
ATOM 764 C C . GLU A 1 95 ? -6.152 -5.912 19.280 1.00 67.75 95 GLU A C 1
ATOM 766 O O . GLU A 1 95 ? -6.876 -6.556 18.512 1.00 67.75 95 GLU A O 1
ATOM 771 N N . LEU A 1 96 ? -5.009 -5.346 18.881 1.00 65.94 96 LEU A N 1
ATOM 772 C CA . LEU A 1 96 ? -4.433 -5.559 17.555 1.00 65.94 96 LEU A CA 1
ATOM 773 C C . LEU A 1 96 ? -4.248 -7.073 17.333 1.00 65.94 96 LEU A C 1
ATOM 775 O O . LEU A 1 96 ? -3.683 -7.754 18.188 1.00 65.94 96 LEU A O 1
ATOM 779 N N . CYS A 1 97 ? -4.725 -7.607 16.204 1.00 61.72 97 CYS A N 1
ATOM 780 C CA . CYS A 1 97 ? -4.710 -9.046 15.891 1.00 61.72 97 CYS A CA 1
ATOM 781 C C . CYS A 1 97 ? -5.563 -9.956 16.804 1.00 61.72 97 CYS A C 1
ATOM 783 O O . CYS A 1 97 ? -5.333 -11.174 16.809 1.00 61.72 97 CYS A O 1
ATOM 785 N N . ALA A 1 98 ? -6.544 -9.433 17.552 1.00 49.03 98 ALA A N 1
ATOM 786 C CA . ALA A 1 98 ? -7.445 -10.272 18.347 1.00 49.03 98 ALA A CA 1
ATOM 787 C C . ALA A 1 98 ? -8.060 -11.393 17.479 1.00 49.03 98 ALA A C 1
ATOM 789 O O . ALA A 1 98 ? -8.682 -11.142 16.450 1.00 49.03 98 ALA A O 1
ATOM 790 N N . ASN A 1 99 ? -7.851 -12.653 17.876 1.00 53.81 99 ASN A N 1
ATOM 791 C CA . ASN A 1 99 ? -8.333 -13.854 17.174 1.00 53.81 99 ASN A CA 1
ATOM 792 C C . ASN A 1 99 ? -7.847 -14.045 15.722 1.00 53.81 99 ASN A C 1
ATOM 794 O O . ASN A 1 99 ? -8.432 -14.844 14.997 1.00 53.81 99 ASN A O 1
ATOM 798 N N . LYS A 1 100 ? -6.768 -13.370 15.290 1.00 54.06 100 LYS A N 1
ATOM 799 C CA . LYS A 1 100 ? -6.296 -13.359 13.883 1.00 54.06 100 LYS A CA 1
ATOM 800 C C . LYS A 1 100 ? -7.340 -12.843 12.877 1.00 54.06 100 LYS A C 1
ATOM 802 O O . LYS A 1 100 ? -7.144 -12.991 11.673 1.00 54.06 100 LYS A O 1
ATOM 807 N N . GLU A 1 101 ? -8.419 -12.235 13.357 1.00 50.16 101 GLU A N 1
ATOM 808 C CA . GLU A 1 101 ? -9.446 -11.606 12.539 1.00 50.16 101 GLU A CA 1
ATOM 809 C C . GLU A 1 101 ? -9.267 -10.097 12.649 1.00 50.16 101 GLU A C 1
ATOM 811 O O . GLU A 1 101 ? -9.575 -9.486 13.672 1.00 50.16 101 GLU A O 1
ATOM 816 N N . TYR A 1 102 ? -8.751 -9.483 11.589 1.00 55.50 102 TYR A N 1
ATOM 817 C CA . TYR A 1 102 ? -8.842 -8.037 11.465 1.00 55.50 102 TYR A CA 1
ATOM 818 C C . TYR A 1 102 ? -10.280 -7.676 11.119 1.00 55.50 102 TYR A C 1
ATOM 820 O O . TYR A 1 102 ? -10.841 -8.174 10.140 1.00 55.50 102 TYR A O 1
ATOM 828 N N . ALA A 1 103 ? -10.878 -6.792 11.914 1.00 52.78 103 ALA A N 1
ATOM 829 C CA . ALA A 1 103 ? -12.101 -6.125 11.510 1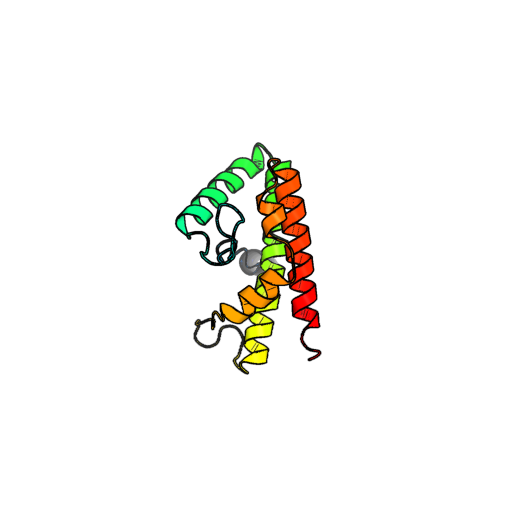.00 52.78 103 ALA A CA 1
ATOM 830 C C . ALA A 1 103 ? -11.740 -5.159 10.375 1.00 52.78 103 ALA A C 1
ATOM 832 O O . ALA A 1 103 ? -11.407 -4.008 10.621 1.00 52.78 103 ALA A O 1
ATOM 833 N N . LEU A 1 104 ? -11.754 -5.659 9.138 1.00 60.97 104 LEU A N 1
ATOM 834 C CA . LEU A 1 104 ? -11.670 -4.846 7.931 1.00 60.97 104 LEU A CA 1
ATOM 835 C C . LEU A 1 104 ? -12.908 -3.944 7.873 1.00 60.97 104 LEU A C 1
ATOM 837 O O . LEU A 1 104 ? -13.926 -4.321 7.288 1.00 60.97 104 LEU A O 1
ATOM 841 N N . ASP A 1 105 ? -12.841 -2.760 8.483 1.00 71.06 105 ASP A N 1
ATOM 842 C CA . ASP A 1 105 ? -13.881 -1.751 8.313 1.00 71.06 105 ASP A CA 1
ATOM 843 C C . ASP A 1 105 ? -13.622 -0.993 7.014 1.00 71.06 105 ASP A C 1
ATOM 845 O O . ASP A 1 105 ? -12.968 0.050 6.952 1.00 71.06 105 ASP A O 1
ATOM 849 N N . ILE A 1 106 ? -14.153 -1.555 5.931 1.00 71.69 106 ILE A N 1
ATOM 850 C CA . ILE A 1 106 ? -14.044 -0.980 4.591 1.00 71.69 106 ILE A CA 1
ATOM 851 C C . ILE A 1 106 ? -14.532 0.478 4.565 1.00 71.69 106 ILE A C 1
ATOM 853 O O . ILE A 1 106 ? -13.983 1.273 3.802 1.00 71.69 106 ILE A O 1
ATOM 857 N N . GLY A 1 107 ? -15.519 0.850 5.387 1.00 75.81 107 GLY A N 1
ATOM 858 C CA . GLY A 1 107 ? -16.034 2.216 5.456 1.00 75.81 107 GLY A CA 1
ATOM 859 C C . GLY A 1 107 ? -14.987 3.199 5.975 1.00 75.81 107 GLY A C 1
ATOM 860 O O . GLY A 1 107 ? -14.742 4.227 5.340 1.00 75.81 107 GLY A O 1
ATOM 861 N N . GLU A 1 108 ? -14.315 2.852 7.071 1.00 76.56 108 GLU A N 1
ATOM 862 C CA . GLU A 1 108 ? -13.228 3.652 7.653 1.00 76.56 108 GLU A CA 1
ATOM 863 C C . GLU A 1 108 ? -12.018 3.735 6.724 1.00 76.56 108 GLU A C 1
ATOM 865 O O . GLU A 1 108 ? -11.483 4.819 6.471 1.00 76.56 108 GLU A O 1
ATOM 870 N N . ARG A 1 109 ? -11.625 2.609 6.117 1.00 79.69 109 ARG A N 1
ATOM 871 C CA . ARG A 1 109 ? -10.542 2.616 5.127 1.00 79.69 109 ARG A CA 1
ATOM 872 C C . ARG A 1 109 ? -10.878 3.519 3.949 1.00 79.69 109 ARG A C 1
ATOM 874 O O . ARG A 1 109 ? -10.064 4.361 3.578 1.00 79.69 109 ARG A O 1
ATOM 881 N N . GLN A 1 110 ? -12.091 3.430 3.407 1.00 78.56 110 GLN A N 1
ATOM 882 C CA . GLN A 1 110 ? -12.549 4.326 2.346 1.00 78.56 110 GLN A CA 1
ATOM 883 C C . GLN A 1 110 ? -12.595 5.794 2.781 1.00 78.56 110 GLN A C 1
ATOM 885 O O . GLN A 1 110 ? -12.304 6.664 1.959 1.00 78.56 110 GLN A O 1
ATOM 890 N N . PHE A 1 111 ? -12.955 6.090 4.033 1.00 84.44 111 PHE A N 1
ATOM 891 C CA . PHE A 1 111 ? -12.932 7.450 4.566 1.00 84.44 111 PHE A CA 1
ATOM 892 C C . PHE A 1 111 ? -11.524 8.044 4.486 1.00 84.44 111 PHE A C 1
ATOM 894 O O . PHE A 1 111 ? -11.362 9.103 3.880 1.00 84.44 111 PHE A O 1
ATOM 901 N N . PHE A 1 112 ? -10.508 7.343 4.999 1.00 84.62 112 PHE A N 1
ATOM 902 C CA . PHE A 1 112 ? -9.120 7.807 4.931 1.00 84.62 112 PHE A CA 1
ATOM 903 C C . PHE A 1 112 ? -8.604 7.877 3.495 1.00 84.62 112 PHE A C 1
ATOM 905 O O . PHE A 1 112 ? -8.050 8.896 3.093 1.00 84.62 112 PHE A O 1
ATOM 912 N N . TYR A 1 113 ? -8.862 6.855 2.677 1.00 82.00 113 TYR A N 1
ATOM 913 C CA . TYR A 1 113 ? -8.478 6.831 1.261 1.00 82.00 113 TYR A CA 1
ATOM 914 C C . TYR A 1 113 ? -9.028 8.011 0.444 1.00 82.00 113 TYR A C 1
ATOM 916 O O . TYR A 1 113 ? -8.414 8.389 -0.553 1.00 82.00 113 TYR A O 1
ATOM 924 N N . LYS A 1 114 ? -10.165 8.594 0.849 1.00 83.88 114 LYS A N 1
ATOM 925 C CA . LYS A 1 114 ? -10.741 9.807 0.243 1.00 83.88 114 LYS A CA 1
ATOM 926 C C . LYS A 1 114 ? -10.101 11.106 0.744 1.00 83.88 114 LYS A C 1
ATOM 928 O O . LYS A 1 114 ? -10.260 12.126 0.080 1.00 83.88 114 LYS A O 1
ATOM 933 N N . GLN A 1 115 ? -9.392 11.089 1.877 1.00 86.88 115 GLN A N 1
ATOM 934 C CA . GLN A 1 115 ? -8.677 12.264 2.400 1.00 86.88 115 GLN A CA 1
ATOM 935 C C . GLN A 1 115 ? -7.446 12.610 1.560 1.00 86.88 115 GLN A C 1
ATOM 937 O O . GLN A 1 115 ? -7.000 13.753 1.559 1.00 86.88 115 GLN A O 1
ATOM 942 N N . VAL A 1 116 ? -6.912 11.637 0.816 1.00 86.06 116 VAL A N 1
ATOM 943 C CA . VAL A 1 116 ? -5.795 11.844 -0.104 1.00 86.06 116 VAL A CA 1
ATOM 944 C C . VAL A 1 116 ? -6.187 11.475 -1.530 1.00 86.06 116 VAL A C 1
ATOM 946 O O . VAL A 1 116 ? -6.913 10.518 -1.791 1.00 86.06 116 VAL A O 1
ATOM 949 N N . ASN A 1 117 ? -5.658 12.207 -2.503 1.00 83.38 117 ASN A N 1
ATOM 950 C CA . ASN A 1 117 ? -5.936 11.943 -3.911 1.00 83.38 117 ASN A CA 1
ATOM 951 C C . ASN A 1 117 ? -4.992 10.865 -4.481 1.00 83.38 117 ASN A C 1
ATOM 953 O O . ASN A 1 117 ? -4.079 11.165 -5.250 1.00 83.38 117 ASN A O 1
ATOM 957 N N . LEU A 1 118 ? -5.199 9.605 -4.078 1.00 82.56 118 LEU A N 1
ATOM 958 C CA . LEU A 1 118 ? -4.471 8.453 -4.633 1.00 82.56 118 LEU A CA 1
ATOM 959 C C . LEU A 1 118 ? -4.805 8.226 -6.114 1.00 82.56 118 LEU A C 1
ATOM 961 O O . LEU A 1 118 ? -3.925 7.847 -6.883 1.00 82.56 118 LEU A O 1
ATOM 965 N N . CYS A 1 119 ? -6.042 8.503 -6.539 1.00 81.69 119 CYS A N 1
ATOM 966 C CA . CYS A 1 119 ? -6.498 8.316 -7.920 1.00 81.69 119 CYS A CA 1
ATOM 967 C C . CYS A 1 119 ? -5.612 9.037 -8.948 1.00 81.69 119 CYS A C 1
ATOM 969 O O . CYS A 1 119 ? -5.336 8.496 -10.018 1.00 81.69 119 CYS A O 1
ATOM 971 N N . ASP A 1 120 ? -5.114 10.234 -8.632 1.00 84.56 120 ASP A N 1
ATOM 972 C CA . ASP A 1 120 ? -4.218 10.969 -9.531 1.00 84.56 120 ASP A CA 1
ATOM 973 C C . ASP A 1 120 ? -2.822 10.352 -9.651 1.00 84.56 120 ASP A C 1
ATOM 975 O O . ASP A 1 120 ? -2.168 10.533 -10.684 1.00 84.56 120 ASP A O 1
ATOM 979 N N . CYS A 1 121 ? -2.377 9.578 -8.657 1.00 85.25 121 CYS A N 1
ATOM 980 C CA . CYS A 1 121 ? -1.177 8.760 -8.794 1.00 85.25 121 CYS A CA 1
ATOM 981 C C . CYS A 1 121 ? -1.399 7.674 -9.854 1.00 85.25 121 CYS A C 1
ATOM 983 O O . CYS A 1 121 ? -0.585 7.544 -10.762 1.00 85.25 121 CYS A O 1
ATOM 985 N N . TYR A 1 122 ? -2.537 6.974 -9.835 1.00 79.69 122 TYR A N 1
ATOM 986 C CA . TYR A 1 122 ? -2.853 5.904 -10.800 1.00 79.69 122 TYR A CA 1
ATOM 987 C C . TYR A 1 122 ? -3.023 6.377 -12.248 1.00 79.69 122 TYR A C 1
ATOM 989 O O . TYR A 1 122 ? -2.941 5.571 -13.172 1.00 79.69 122 TYR A O 1
ATOM 997 N N . LYS A 1 123 ? -3.203 7.682 -12.473 1.00 81.06 123 LYS A N 1
ATOM 998 C CA . LYS A 1 123 ? -3.228 8.283 -13.816 1.00 81.06 123 LYS A CA 1
ATOM 999 C C . LYS A 1 123 ? -1.829 8.584 -14.372 1.00 81.06 123 LYS A C 1
ATOM 1001 O O . LYS A 1 123 ? -1.715 9.010 -15.522 1.00 81.06 123 LYS A O 1
ATOM 1006 N N . LYS A 1 124 ? -0.759 8.425 -13.581 1.00 81.38 124 LYS A N 1
ATOM 1007 C CA . LYS A 1 124 ? 0.617 8.677 -14.035 1.00 81.38 124 LYS A CA 1
ATOM 1008 C C . LYS A 1 124 ? 1.061 7.580 -15.004 1.00 81.38 124 LYS A C 1
ATOM 1010 O O . LYS A 1 124 ? 0.952 6.394 -14.720 1.00 81.38 124 LYS A O 1
ATOM 1015 N N . ASN A 1 125 ? 1.617 7.989 -16.142 1.00 81.25 125 ASN A N 1
ATOM 1016 C CA . ASN A 1 125 ? 2.129 7.089 -17.182 1.00 81.25 125 ASN A CA 1
ATOM 1017 C C . ASN A 1 125 ? 3.624 6.755 -17.025 1.00 81.25 125 ASN A C 1
ATOM 1019 O O . ASN A 1 125 ? 4.134 5.879 -17.719 1.00 81.25 125 ASN A O 1
ATOM 1023 N N . ASN A 1 126 ? 4.331 7.447 -16.129 1.00 89.00 126 ASN A N 1
ATOM 1024 C CA . ASN A 1 126 ? 5.730 7.195 -15.819 1.00 89.00 126 ASN A CA 1
ATOM 1025 C C . ASN A 1 126 ? 5.844 6.503 -14.454 1.00 89.00 126 ASN A C 1
ATOM 1027 O O . ASN A 1 126 ? 5.356 7.017 -13.447 1.00 89.00 126 ASN A O 1
ATOM 1031 N N . GLN A 1 127 ? 6.530 5.361 -14.428 1.00 82.19 127 GLN A N 1
ATOM 1032 C CA . GLN A 1 127 ? 6.635 4.497 -13.254 1.00 82.19 127 GLN A CA 1
ATOM 1033 C C . GLN A 1 127 ? 7.301 5.171 -12.045 1.00 82.19 127 GLN A C 1
ATOM 1035 O O . GLN A 1 127 ? 6.856 4.978 -10.919 1.00 82.19 127 GLN A O 1
ATOM 1040 N N . GLU A 1 128 ? 8.333 5.983 -12.257 1.00 86.75 128 GLU A N 1
ATOM 1041 C CA . GLU A 1 128 ? 8.995 6.719 -11.177 1.00 86.75 128 GLU A CA 1
ATOM 1042 C C . GLU A 1 128 ? 8.058 7.777 -10.583 1.00 86.75 128 GLU A C 1
ATOM 1044 O O . GLU A 1 128 ? 7.900 7.856 -9.365 1.00 86.75 128 GLU A O 1
ATOM 1049 N N . THR A 1 129 ? 7.373 8.551 -11.430 1.00 88.62 129 THR A N 1
ATOM 1050 C CA . THR A 1 129 ? 6.397 9.548 -10.958 1.00 88.62 129 THR A CA 1
ATOM 1051 C C . THR A 1 129 ? 5.192 8.904 -10.273 1.00 88.62 129 THR A C 1
ATOM 1053 O O . THR A 1 129 ? 4.668 9.459 -9.310 1.00 88.62 129 THR A O 1
ATOM 1056 N N . PHE A 1 130 ? 4.781 7.720 -10.733 1.00 86.19 130 PHE A N 1
ATOM 1057 C CA . PHE A 1 130 ? 3.748 6.901 -10.111 1.00 86.19 130 PHE A CA 1
ATOM 1058 C C . PHE A 1 130 ? 4.160 6.466 -8.698 1.00 86.19 130 PHE A C 1
ATOM 1060 O O . PHE A 1 130 ? 3.448 6.763 -7.741 1.00 86.19 130 PHE A O 1
ATOM 1067 N N . LEU A 1 131 ? 5.331 5.834 -8.551 1.00 84.88 131 LEU A N 1
ATOM 1068 C CA . LEU A 1 131 ? 5.809 5.316 -7.263 1.00 84.88 131 LEU A CA 1
ATOM 1069 C C . LEU A 1 131 ? 6.103 6.424 -6.253 1.00 84.88 131 LEU A C 1
ATOM 1071 O O . LEU A 1 131 ? 5.770 6.281 -5.077 1.00 84.88 131 LEU A O 1
ATOM 1075 N N . LYS A 1 132 ? 6.675 7.547 -6.700 1.00 90.44 132 LYS A N 1
ATOM 1076 C CA . LYS A 1 132 ? 6.881 8.724 -5.845 1.00 90.44 132 LYS A CA 1
ATOM 1077 C C . LYS A 1 132 ? 5.553 9.267 -5.320 1.00 90.44 132 LYS A C 1
ATOM 1079 O O . LYS A 1 132 ? 5.410 9.433 -4.114 1.00 90.44 132 LYS A O 1
ATOM 1084 N N . CYS A 1 133 ? 4.568 9.442 -6.203 1.00 90.31 133 CYS A N 1
ATOM 1085 C CA . CYS A 1 133 ? 3.232 9.899 -5.821 1.00 90.31 133 CYS A CA 1
ATOM 1086 C C . CYS A 1 133 ? 2.575 8.952 -4.809 1.00 90.31 133 CYS A C 1
ATOM 1088 O O . CYS A 1 133 ? 2.088 9.409 -3.777 1.00 90.31 133 CYS A O 1
ATOM 1090 N N . LEU A 1 134 ? 2.605 7.634 -5.057 1.00 88.75 134 LEU A N 1
ATOM 1091 C CA . LEU A 1 134 ? 2.066 6.655 -4.110 1.00 88.75 134 LEU A CA 1
ATOM 1092 C C . LEU A 1 134 ? 2.758 6.744 -2.752 1.00 88.75 134 LEU A C 1
ATOM 1094 O O . LEU A 1 134 ? 2.081 6.871 -1.737 1.00 88.75 134 LEU A O 1
ATOM 1098 N N . THR A 1 135 ? 4.089 6.751 -2.733 1.00 90.12 135 THR A N 1
ATOM 1099 C CA . THR A 1 135 ? 4.877 6.832 -1.495 1.00 90.12 135 THR A CA 1
ATOM 1100 C C . THR A 1 135 ? 4.507 8.072 -0.677 1.00 90.12 135 THR A C 1
ATOM 1102 O O . THR A 1 135 ? 4.276 7.976 0.528 1.00 90.12 135 THR A O 1
ATOM 1105 N N . GLU A 1 136 ? 4.403 9.234 -1.326 1.00 94.38 136 GLU A N 1
ATOM 1106 C CA . GLU A 1 136 ? 3.986 10.485 -0.685 1.00 94.38 136 GLU A CA 1
ATOM 1107 C C . GLU A 1 136 ? 2.572 10.380 -0.106 1.00 94.38 136 GLU A C 1
ATOM 1109 O O . GLU A 1 136 ? 2.364 10.695 1.066 1.00 94.38 136 GLU A O 1
ATOM 1114 N N . LYS A 1 137 ? 1.609 9.868 -0.883 1.00 92.62 137 LYS A N 1
ATOM 1115 C CA . LYS A 1 137 ? 0.218 9.729 -0.430 1.00 92.62 137 LYS A CA 1
ATOM 1116 C C . LYS A 1 137 ? 0.041 8.697 0.680 1.00 92.62 137 LYS A C 1
ATOM 1118 O O . LYS A 1 137 ? -0.796 8.898 1.557 1.00 92.62 137 LYS A O 1
ATOM 1123 N N . ARG A 1 138 ? 0.842 7.630 0.702 1.00 90.56 138 ARG A N 1
ATOM 1124 C CA . ARG A 1 138 ? 0.860 6.650 1.799 1.00 90.56 138 ARG A CA 1
ATOM 1125 C C . ARG A 1 138 ? 1.360 7.256 3.103 1.00 90.56 138 ARG A C 1
ATOM 1127 O O . ARG A 1 138 ? 0.730 7.059 4.138 1.00 90.56 138 ARG A O 1
ATOM 1134 N N . ARG A 1 139 ? 2.439 8.039 3.046 1.00 93.62 139 ARG A N 1
ATOM 1135 C CA . ARG A 1 139 ? 2.957 8.762 4.218 1.00 93.62 139 ARG A CA 1
ATOM 1136 C C . ARG A 1 139 ? 1.963 9.806 4.723 1.00 93.62 139 ARG A C 1
ATOM 1138 O O . ARG A 1 139 ? 1.761 9.919 5.929 1.00 93.62 139 ARG A O 1
ATOM 1145 N N . GLU A 1 140 ? 1.310 10.525 3.811 1.00 93.81 140 GLU A N 1
ATOM 1146 C CA . GLU A 1 140 ? 0.247 11.481 4.141 1.00 93.81 140 GLU A CA 1
ATOM 1147 C C . GLU A 1 140 ? -0.921 10.786 4.860 1.00 93.81 140 GLU A C 1
ATOM 1149 O O . GLU A 1 140 ? -1.325 11.226 5.934 1.00 93.81 140 GLU A O 1
ATOM 1154 N N . LEU A 1 141 ? -1.393 9.649 4.340 1.00 91.06 141 LEU A N 1
ATOM 1155 C CA . LEU A 1 141 ? -2.422 8.832 4.991 1.00 91.06 141 LEU A CA 1
ATOM 1156 C C . LEU A 1 141 ? -2.013 8.361 6.383 1.00 91.06 141 LEU A C 1
ATOM 1158 O O . LEU A 1 141 ? -2.775 8.538 7.330 1.00 91.06 141 LEU A O 1
ATOM 1162 N N . ALA A 1 142 ? -0.823 7.773 6.515 1.00 91.06 142 ALA A N 1
ATOM 1163 C CA . ALA A 1 142 ? -0.322 7.297 7.800 1.00 91.06 142 ALA A CA 1
ATOM 1164 C C . ALA A 1 142 ? -0.269 8.440 8.828 1.00 91.06 142 ALA A C 1
ATOM 1166 O O . ALA A 1 142 ? -0.688 8.271 9.972 1.00 91.06 142 ALA A O 1
ATOM 1167 N N . SER A 1 143 ? 0.179 9.628 8.408 1.00 92.50 143 SER A N 1
ATOM 1168 C CA . SER A 1 143 ? 0.196 10.817 9.260 1.00 92.50 143 SER A CA 1
ATOM 1169 C C . SER A 1 143 ? -1.209 11.277 9.656 1.00 92.50 143 SER A C 1
ATOM 1171 O O . SER A 1 143 ? -1.427 11.562 10.832 1.00 92.50 143 SER A O 1
ATOM 1173 N N . LEU A 1 144 ? -2.161 11.333 8.718 1.00 90.56 144 LEU A N 1
ATOM 1174 C CA . LEU A 1 144 ? -3.551 11.708 9.002 1.00 90.56 144 LEU A CA 1
ATOM 1175 C C . LEU A 1 144 ? -4.201 10.752 10.006 1.00 90.56 144 LEU A C 1
ATOM 1177 O O . LEU A 1 144 ? -4.835 11.203 10.954 1.00 90.56 144 LEU A O 1
ATOM 1181 N N . ILE A 1 145 ? -4.007 9.445 9.826 1.00 88.44 145 ILE A N 1
ATOM 1182 C CA . ILE A 1 145 ? -4.580 8.418 10.701 1.00 88.44 145 ILE A CA 1
ATOM 1183 C C . ILE A 1 145 ? -3.977 8.502 12.103 1.00 88.44 145 ILE A C 1
ATOM 1185 O O . ILE A 1 145 ? -4.715 8.535 13.085 1.00 88.44 145 ILE A O 1
ATOM 1189 N N . ASN A 1 146 ? -2.652 8.611 12.219 1.00 87.12 146 ASN A N 1
ATOM 1190 C CA . ASN A 1 146 ? -1.990 8.728 13.522 1.00 87.12 146 ASN A CA 1
ATOM 1191 C C . ASN A 1 146 ? -2.382 10.009 14.280 1.00 87.12 146 ASN A C 1
ATOM 1193 O O . ASN A 1 146 ? -2.347 10.027 15.505 1.00 87.12 146 ASN A O 1
ATOM 1197 N N . ASN A 1 147 ? -2.788 11.063 13.568 1.00 85.31 147 ASN A N 1
ATOM 1198 C CA . ASN A 1 147 ? -3.277 12.310 14.158 1.00 85.31 147 ASN A CA 1
ATOM 1199 C C . ASN A 1 147 ? -4.806 12.341 14.346 1.00 85.31 147 ASN A C 1
ATOM 1201 O O . ASN A 1 147 ? -5.330 1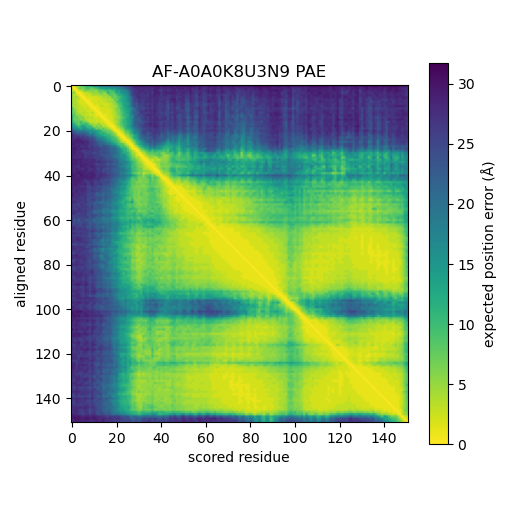3.303 14.902 1.00 85.31 147 ASN A O 1
ATOM 1205 N N . SER A 1 148 ? -5.537 11.324 13.879 1.00 77.56 148 SER A N 1
ATOM 1206 C CA . SER A 1 148 ? -7.006 11.282 13.952 1.00 77.56 148 SER A CA 1
ATOM 1207 C C . SER A 1 148 ? -7.552 10.910 15.337 1.00 77.56 148 SER A C 1
ATOM 1209 O O . SER A 1 148 ? -8.754 11.002 15.556 1.00 77.56 148 SER A O 1
ATOM 1211 N N . ASP A 1 149 ? -6.675 10.603 16.299 1.00 58.91 149 ASP A N 1
ATOM 1212 C CA . ASP A 1 149 ? -7.012 10.319 17.705 1.00 58.91 149 ASP A CA 1
ATOM 1213 C C . ASP A 1 149 ? -7.489 11.554 18.511 1.00 58.91 149 ASP A C 1
ATOM 1215 O O . ASP A 1 149 ? -7.704 11.461 19.718 1.00 58.91 149 ASP A O 1
ATOM 1219 N N . TYR A 1 150 ? -7.650 12.718 17.868 1.00 46.06 150 TYR A N 1
ATOM 1220 C CA . TYR A 1 150 ? -8.071 13.977 18.502 1.00 46.06 150 TYR A CA 1
ATOM 1221 C C . TYR A 1 150 ? -9.569 14.317 18.351 1.00 46.06 150 TYR A C 1
ATOM 1223 O O . TYR A 1 150 ? -9.962 15.417 18.747 1.00 46.06 150 TYR A O 1
ATOM 1231 N N . TYR A 1 151 ? -10.403 13.415 17.813 1.00 39.91 151 TYR A N 1
ATOM 1232 C CA . TYR A 1 151 ? -11.849 13.637 17.634 1.00 39.91 151 TYR A CA 1
ATOM 1233 C C . TYR A 1 151 ? -12.716 12.484 18.139 1.00 39.91 151 TYR A C 1
ATOM 1235 O O . TYR A 1 151 ? -12.440 11.323 17.768 1.00 39.91 151 TYR A O 1
#

Sequence (151 aa):
MNIFPVVLILFVVRFLAVLSDDTRLYTCDFDLVSTDGKGYSSPLTPEFLSTKCAAIYDKRFTDKHTYNMYLEEAKAFKEFLMAIESYEARKSGKELCANKEYALDIGERQFFYKQVNLCDCYKKNNQETFLKCLTEKRRELASLINNSDYY